Protein AF-A0A2K9PWV4-F1 (afdb_monomer)

Sequence (146 aa):
MNNLNLQTRSWRVEDQNRHLLFNDDEINLYSNLTWDANDNVTKIDFDLQNIGANEYKICKVMECKVDNAEFGDYIAIHLSKKGGLTNGQSNPFLASNSDFGHLNLSKNKFATLLFIVNQESCGNSYSCELRSLTPESKDGAIIVSI

Secondary structure (DSSP, 8-state):
------EEEE--TT--S-EEEEE-SSEEEEEEEEE-TTSBEEEEEEEEEE-SSEEEEEEEEEEE----TTS-SEEEEEEEEEES--TT-EEEEEEEHHHHTT---BTT-EEEEEEEEESSSS-S------S-SS--STT-EEEEE-

Solvent-accessible surface area (backbone atoms only — not comparable to full-atom values): 8331 Å² total; per-residue (Å²): 135,83,81,69,81,63,46,73,43,75,56,57,88,87,51,95,53,80,36,81,73,46,72,67,82,41,38,41,32,29,38,36,78,39,67,48,98,82,49,31,54,47,32,38,43,31,42,34,30,17,66,20,63,38,36,62,40,76,62,45,62,34,53,32,86,51,97,49,92,91,46,71,60,29,36,39,40,32,28,18,41,43,90,42,79,33,74,70,47,70,39,76,43,81,43,44,45,79,34,37,60,85,65,80,55,29,68,82,36,79,47,42,40,34,31,44,71,37,82,44,74,72,71,96,77,86,78,80,75,73,93,51,96,71,35,90,51,80,55,17,54,35,38,33,37,50

Radius of gyration: 14.77 Å; Cα contacts (8 Å, |Δi|>4): 327; chains: 1; bounding box: 32×38×38 Å

pLDDT: mean 76.36, std 14.09, range [34.47, 93.06]

Nearest PDB structures (foldseek):
  6j81-assembly1_A  TM=5.347E-01  e=2.425E+00  Homo sapiens
  5zyj-assembly1_A  TM=5.534E-01  e=4.497E+00  Homo sapiens
  5zyi-assembly1_A  TM=5.459E-01  e=6.297E+00  Homo sapiens
  2e3p-assembly2_B  TM=3.876E-01  e=4.756E+00  Homo sapiens
  6iez-assembly1_A  TM=3.696E-01  e=5.031E+00  Homo sapiens

Organism: NCBI:txid1803846

Structure (mmCIF, N/CA/C/O backbone):
data_AF-A0A2K9PWV4-F1
#
_entry.id   AF-A0A2K9PWV4-F1
#
loop_
_atom_site.group_PDB
_atom_site.id
_atom_site.type_symbol
_atom_site.label_atom_id
_atom_site.label_alt_id
_atom_site.label_comp_id
_atom_site.label_asym_id
_atom_site.label_entity_id
_atom_site.label_seq_id
_atom_site.pdbx_PDB_ins_code
_atom_site.Cartn_x
_atom_site.Cartn_y
_atom_site.Cartn_z
_atom_site.occupancy
_atom_site.B_iso_or_equiv
_atom_site.auth_seq_id
_atom_site.auth_comp_id
_atom_site.auth_asym_id
_atom_site.auth_atom_id
_atom_site.pdbx_PDB_model_num
ATOM 1 N N . MET A 1 1 ? -2.778 -26.850 7.049 1.00 36.22 1 MET A N 1
ATOM 2 C CA . MET A 1 1 ? -2.496 -25.764 6.090 1.00 36.22 1 MET A CA 1
ATOM 3 C C . MET A 1 1 ? -3.611 -24.756 6.272 1.00 36.22 1 MET A C 1
ATOM 5 O O . MET A 1 1 ? -4.723 -25.023 5.836 1.00 36.22 1 MET A O 1
ATOM 9 N N . ASN A 1 2 ? -3.372 -23.708 7.060 1.00 34.47 2 ASN A N 1
ATOM 10 C CA . ASN A 1 2 ? -4.383 -22.681 7.295 1.00 34.47 2 ASN A CA 1
ATOM 11 C C . ASN A 1 2 ? -4.511 -21.858 6.013 1.00 34.47 2 ASN A C 1
ATOM 13 O O . ASN A 1 2 ? -3.509 -21.359 5.506 1.00 34.47 2 ASN A O 1
ATOM 17 N N . ASN A 1 3 ? -5.725 -21.778 5.469 1.00 35.41 3 ASN A N 1
ATOM 18 C CA . ASN A 1 3 ? -6.037 -20.923 4.332 1.00 35.41 3 ASN A CA 1
ATOM 19 C C . ASN A 1 3 ? -5.842 -19.468 4.764 1.00 35.41 3 ASN A C 1
ATOM 21 O O . ASN A 1 3 ? -6.723 -18.863 5.367 1.00 35.41 3 ASN A O 1
ATOM 25 N N . LEU A 1 4 ? -4.662 -18.931 4.477 1.00 47.28 4 LEU A N 1
ATOM 26 C CA . LEU A 1 4 ? -4.400 -17.504 4.443 1.00 47.28 4 LEU A CA 1
ATOM 27 C C . LEU A 1 4 ? -5.435 -16.873 3.495 1.00 47.28 4 LEU A C 1
ATOM 29 O O . LEU A 1 4 ? -5.367 -17.079 2.284 1.00 47.28 4 LEU A O 1
ATOM 33 N N . ASN A 1 5 ? -6.417 -16.145 4.038 1.00 50.28 5 ASN A N 1
ATOM 34 C CA . ASN A 1 5 ? -7.367 -15.331 3.269 1.00 50.28 5 ASN A CA 1
ATOM 35 C C . ASN A 1 5 ? -6.629 -14.109 2.688 1.00 50.28 5 ASN A C 1
ATOM 37 O O . ASN A 1 5 ? -6.875 -12.965 3.062 1.00 50.28 5 ASN A O 1
ATOM 41 N N . LEU A 1 6 ? -5.665 -14.363 1.804 1.00 55.78 6 LEU A N 1
ATOM 42 C CA . LEU A 1 6 ? -4.885 -13.334 1.133 1.00 55.78 6 LEU A CA 1
ATOM 43 C C . LEU A 1 6 ? -5.787 -12.613 0.145 1.00 55.78 6 LEU A C 1
ATOM 45 O O . LEU A 1 6 ? -6.244 -13.185 -0.846 1.00 55.78 6 LEU A O 1
ATOM 49 N N . GLN A 1 7 ? -6.040 -11.337 0.412 1.00 60.38 7 GLN A N 1
ATOM 50 C CA . GLN A 1 7 ? -6.703 -10.491 -0.560 1.00 60.38 7 GLN A CA 1
ATOM 51 C C . GLN A 1 7 ? -5.708 -10.173 -1.675 1.00 60.38 7 GLN A C 1
ATOM 53 O O . GLN A 1 7 ? -4.717 -9.479 -1.458 1.00 60.38 7 GLN A O 1
ATOM 58 N N . THR A 1 8 ? -5.974 -10.681 -2.877 1.00 61.75 8 THR A N 1
ATOM 59 C CA . THR A 1 8 ? -5.224 -10.303 -4.074 1.00 61.75 8 THR A CA 1
ATOM 60 C C . THR A 1 8 ? -5.869 -9.091 -4.736 1.00 61.75 8 THR A C 1
ATOM 62 O O . THR A 1 8 ? -7.095 -9.035 -4.898 1.00 61.75 8 THR A O 1
ATOM 65 N N . ARG A 1 9 ? -5.056 -8.121 -5.146 1.00 68.88 9 ARG A N 1
ATOM 66 C CA . ARG A 1 9 ? -5.461 -7.009 -6.018 1.00 68.88 9 ARG A CA 1
ATOM 67 C C . ARG A 1 9 ? -4.579 -6.988 -7.258 1.00 68.88 9 ARG A C 1
ATOM 69 O O . ARG A 1 9 ? -3.465 -7.498 -7.224 1.00 68.88 9 ARG A O 1
ATOM 76 N N . SER A 1 10 ? -5.077 -6.409 -8.344 1.00 64.62 10 SER A N 1
ATOM 77 C CA . SER A 1 10 ? -4.298 -6.206 -9.566 1.00 64.62 10 SER A CA 1
ATOM 78 C C . SER A 1 10 ? -4.312 -4.732 -9.928 1.00 64.62 10 SER A C 1
ATOM 80 O O . SER A 1 10 ? -5.375 -4.186 -10.220 1.00 64.62 10 SER A O 1
ATOM 82 N N . TRP A 1 11 ? -3.144 -4.105 -9.927 1.00 68.19 11 TRP A N 1
ATOM 83 C CA . TRP A 1 11 ? -2.944 -2.785 -10.501 1.00 68.19 11 TRP A CA 1
ATOM 84 C C . TRP A 1 11 ? -2.695 -2.953 -11.992 1.00 68.19 11 TRP A C 1
ATOM 86 O O . TRP A 1 11 ? -1.686 -3.501 -12.417 1.00 68.19 11 TRP A O 1
ATOM 96 N N . ARG A 1 12 ? -3.656 -2.540 -12.816 1.00 61.69 12 ARG A N 1
ATOM 97 C CA . ARG A 1 12 ? -3.488 -2.602 -14.269 1.00 61.69 12 ARG A CA 1
ATOM 98 C C . ARG A 1 12 ? -2.737 -1.364 -14.733 1.00 61.69 12 ARG A C 1
ATOM 100 O O . ARG A 1 12 ? -3.208 -0.250 -14.538 1.00 61.69 12 ARG A O 1
ATOM 107 N N . VAL A 1 13 ? -1.600 -1.576 -15.392 1.00 55.69 13 VAL A N 1
ATOM 108 C CA . VAL A 1 13 ? -0.712 -0.511 -15.900 1.00 55.69 13 VAL A CA 1
ATOM 109 C C . VAL A 1 13 ? -1.394 0.424 -16.907 1.00 55.69 13 VAL A C 1
ATOM 111 O O . VAL A 1 13 ? -0.981 1.566 -17.069 1.00 55.69 13 VAL A O 1
ATOM 114 N N . GLU A 1 14 ? -2.451 -0.039 -17.572 1.00 55.09 14 GLU A N 1
ATOM 115 C CA . GLU A 1 14 ? -3.182 0.738 -18.582 1.00 55.09 14 GLU A CA 1
ATOM 116 C C . GLU A 1 14 ? -4.218 1.702 -17.980 1.00 55.09 14 GLU A C 1
ATOM 118 O O . GLU A 1 14 ? -4.690 2.606 -18.667 1.00 55.09 14 GLU A O 1
ATOM 123 N N . ASP A 1 15 ? -4.531 1.561 -16.690 1.00 56.41 15 ASP A N 1
ATOM 124 C CA . ASP A 1 15 ? -5.415 2.468 -15.971 1.00 56.41 15 ASP A CA 1
ATOM 125 C C . ASP A 1 15 ? -4.573 3.525 -15.244 1.00 56.41 15 ASP A C 1
ATOM 127 O O . ASP A 1 15 ? -4.057 3.296 -14.149 1.00 56.41 15 ASP A O 1
ATOM 131 N N . GLN A 1 16 ? -4.512 4.739 -15.805 1.00 54.31 16 GLN A N 1
ATOM 132 C CA . GLN A 1 16 ? -4.075 5.948 -15.075 1.00 54.31 16 GLN A CA 1
ATOM 133 C C . GLN A 1 16 ? -5.053 6.348 -13.949 1.00 54.3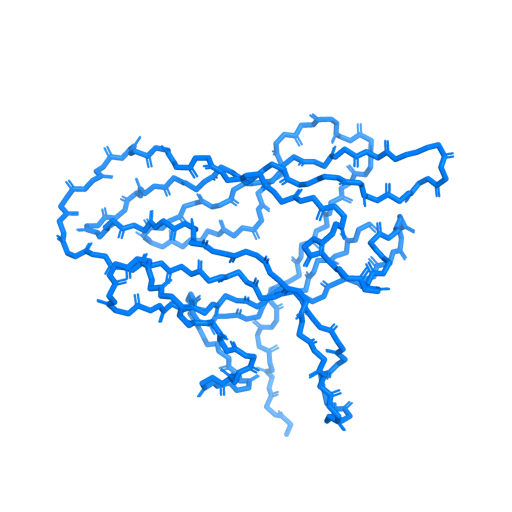1 16 GLN A C 1
ATOM 135 O O . GLN A 1 16 ? -4.960 7.433 -13.378 1.00 54.31 16 GLN A O 1
ATOM 140 N N . ASN A 1 17 ? -6.025 5.486 -13.660 1.00 64.62 17 ASN A N 1
ATOM 141 C CA . ASN A 1 17 ? -7.110 5.718 -12.737 1.00 64.62 17 ASN A CA 1
ATOM 142 C C . ASN A 1 17 ? -6.745 5.245 -11.331 1.00 64.62 17 ASN A C 1
ATOM 144 O O . ASN A 1 17 ? -5.996 4.296 -11.129 1.00 64.62 17 ASN A O 1
ATOM 148 N N . ARG A 1 18 ? -7.367 5.901 -10.361 1.00 80.25 18 ARG A N 1
ATOM 149 C CA . ARG A 1 18 ? -7.386 5.561 -8.941 1.00 80.25 18 ARG A CA 1
ATOM 150 C C . ARG A 1 18 ? -7.759 4.096 -8.707 1.00 80.25 18 ARG A C 1
ATOM 152 O O . ARG A 1 18 ? -8.919 3.722 -8.867 1.00 80.25 18 ARG A O 1
ATOM 159 N N . HIS A 1 19 ? -6.790 3.287 -8.276 1.00 82.94 19 HIS A N 1
ATOM 160 C CA . HIS A 1 19 ? -6.975 1.862 -7.979 1.00 82.94 19 HIS A CA 1
ATOM 161 C C . HIS A 1 19 ? -7.464 1.673 -6.547 1.00 82.94 19 HIS A C 1
ATOM 163 O O . HIS A 1 19 ? -6.897 2.259 -5.630 1.00 82.94 19 HIS A O 1
ATOM 169 N N . LEU A 1 20 ? -8.480 0.837 -6.324 1.00 83.62 20 LEU A N 1
ATOM 170 C CA . LEU A 1 20 ? -8.857 0.432 -4.969 1.00 83.62 20 LEU A CA 1
ATOM 171 C C . LEU A 1 20 ? -7.850 -0.601 -4.445 1.00 83.62 20 LEU A C 1
ATOM 173 O O . LEU A 1 20 ? -7.789 -1.725 -4.945 1.00 83.62 20 LEU A O 1
ATOM 177 N N . LEU A 1 21 ? -7.082 -0.223 -3.426 1.00 81.00 21 LEU A N 1
ATOM 178 C CA . LEU A 1 21 ? -6.082 -1.082 -2.798 1.00 81.00 21 LEU A CA 1
ATOM 179 C C . LEU A 1 21 ? -6.684 -1.899 -1.651 1.00 81.00 21 LEU A C 1
ATOM 181 O O . LEU A 1 21 ? -6.489 -3.109 -1.584 1.00 81.00 21 LEU A O 1
ATOM 185 N N . PHE A 1 22 ? -7.446 -1.253 -0.773 1.00 82.38 22 PHE A N 1
ATOM 186 C CA . PHE A 1 22 ? -8.074 -1.901 0.376 1.00 82.38 22 PHE A CA 1
ATOM 187 C C . PHE A 1 22 ? -9.414 -1.252 0.692 1.00 82.38 22 PHE A C 1
ATOM 189 O O . PHE A 1 22 ? -9.580 -0.049 0.512 1.00 82.38 22 PHE A O 1
ATOM 196 N N . ASN A 1 23 ? -10.360 -2.034 1.194 1.00 82.56 23 ASN A N 1
ATOM 197 C CA . ASN A 1 23 ? -11.586 -1.509 1.767 1.00 82.56 23 ASN A CA 1
ATOM 198 C C . ASN A 1 23 ? -12.129 -2.449 2.835 1.00 82.56 23 ASN A C 1
ATOM 200 O O . ASN A 1 23 ? -12.017 -3.670 2.713 1.00 82.56 23 ASN A O 1
ATOM 204 N N . ASP A 1 24 ? -12.783 -1.864 3.825 1.00 82.50 24 ASP A N 1
ATOM 205 C CA . ASP A 1 24 ? -13.612 -2.575 4.787 1.00 82.50 24 ASP A CA 1
ATOM 206 C C . ASP A 1 24 ? -14.716 -1.662 5.338 1.00 82.50 24 ASP A C 1
ATOM 208 O O . ASP A 1 24 ? -15.194 -0.774 4.637 1.00 82.50 24 ASP A O 1
ATOM 212 N N . ASP A 1 25 ? -15.173 -1.912 6.562 1.00 84.00 25 ASP A N 1
ATOM 213 C CA . ASP A 1 25 ? -16.2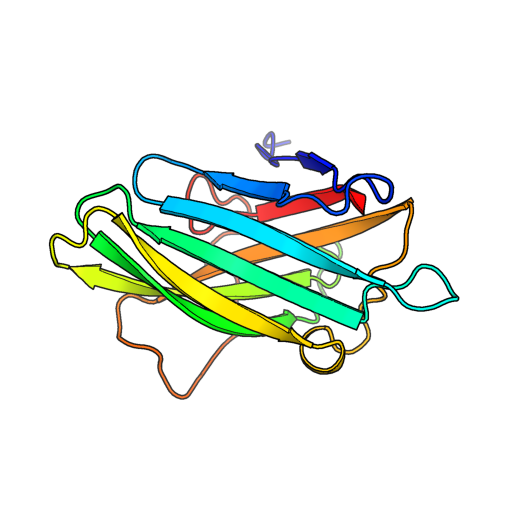28 -1.168 7.239 1.00 84.00 25 ASP A CA 1
ATOM 214 C C . ASP A 1 25 ? -15.786 0.183 7.828 1.00 84.00 25 ASP A C 1
ATOM 216 O O . ASP A 1 25 ? -16.648 0.984 8.194 1.00 84.00 25 ASP A O 1
ATOM 220 N N . GLU A 1 26 ? -14.481 0.478 7.913 1.00 84.75 26 GLU A N 1
ATOM 221 C CA . GLU A 1 26 ? -14.006 1.763 8.448 1.00 84.75 26 GLU A CA 1
ATOM 222 C C . GLU A 1 26 ? -13.208 2.602 7.446 1.00 84.75 26 GLU A C 1
ATOM 224 O O . GLU A 1 26 ? -13.235 3.830 7.571 1.00 84.75 26 GLU A O 1
ATOM 229 N N . ILE A 1 27 ? -12.532 1.999 6.456 1.00 85.75 27 ILE A N 1
ATOM 230 C CA . ILE A 1 27 ? -11.727 2.745 5.473 1.00 85.75 27 ILE A CA 1
ATOM 231 C C . ILE A 1 27 ? -11.911 2.263 4.032 1.00 85.75 27 ILE A C 1
ATOM 233 O O . ILE A 1 27 ? -12.128 1.083 3.772 1.00 85.75 27 ILE A O 1
ATOM 237 N N . ASN A 1 28 ? -11.699 3.182 3.088 1.00 87.75 28 ASN A N 1
ATOM 238 C CA . ASN A 1 28 ? -11.320 2.862 1.714 1.00 87.75 28 ASN A CA 1
ATOM 239 C C . ASN A 1 28 ? -9.928 3.433 1.442 1.00 87.75 28 ASN A C 1
ATOM 241 O O . ASN A 1 28 ? -9.716 4.633 1.600 1.00 87.75 28 ASN A O 1
ATOM 245 N N . LEU A 1 29 ? -8.995 2.610 0.986 1.00 87.56 29 LEU A N 1
ATOM 246 C CA . LEU A 1 29 ? -7.677 3.042 0.554 1.00 87.56 29 LEU A CA 1
ATOM 247 C C . LEU A 1 29 ? -7.535 2.859 -0.946 1.00 87.56 29 LEU A C 1
ATOM 249 O O . LEU A 1 29 ? -7.662 1.751 -1.472 1.00 87.56 29 LEU A O 1
ATOM 253 N N . TYR A 1 30 ? -7.202 3.951 -1.612 1.00 88.88 30 TYR A N 1
ATOM 254 C CA . TYR A 1 30 ? -6.916 3.962 -3.031 1.00 88.88 30 TYR A CA 1
ATOM 255 C C . TYR A 1 30 ? -5.457 4.307 -3.287 1.00 88.88 30 TYR A C 1
ATOM 257 O O . TYR A 1 30 ? -4.813 4.932 -2.449 1.00 88.88 30 TYR A O 1
ATOM 265 N N . SER A 1 31 ? -4.951 3.920 -4.451 1.00 88.12 31 SER A N 1
ATOM 266 C CA . SER A 1 31 ? -3.582 4.181 -4.877 1.00 88.12 31 SER A CA 1
ATOM 267 C C . SER A 1 31 ? -3.527 4.609 -6.341 1.00 88.12 31 SER A C 1
ATOM 269 O O . SER A 1 31 ? -4.156 3.987 -7.198 1.00 88.12 31 SER A O 1
ATOM 271 N N . ASN A 1 32 ? -2.721 5.625 -6.636 1.00 88.62 32 ASN A N 1
ATOM 272 C CA . ASN A 1 32 ? -2.294 5.986 -7.985 1.00 88.62 32 ASN A CA 1
ATOM 273 C C . ASN A 1 32 ? -0.801 5.708 -8.133 1.00 88.62 32 ASN A C 1
ATOM 275 O O . ASN A 1 32 ? -0.012 6.103 -7.276 1.00 88.62 32 ASN A O 1
ATOM 279 N N . LEU A 1 33 ? -0.408 5.066 -9.229 1.00 86.75 33 LEU A N 1
ATOM 280 C CA . LEU A 1 33 ? 0.985 4.715 -9.493 1.00 86.75 33 LEU A CA 1
ATOM 281 C C . LEU A 1 33 ? 1.589 5.675 -10.513 1.00 86.75 33 LEU A C 1
ATOM 283 O O . LEU A 1 33 ? 0.980 5.972 -11.539 1.00 86.75 33 LEU A O 1
ATOM 287 N N . THR A 1 34 ? 2.811 6.126 -10.252 1.00 88.38 34 THR A N 1
ATOM 288 C CA . THR A 1 34 ? 3.650 6.791 -11.255 1.00 88.38 34 THR A CA 1
ATOM 289 C C . THR A 1 34 ? 4.740 5.830 -11.696 1.00 88.38 34 THR A C 1
ATOM 291 O O . THR A 1 34 ? 5.462 5.305 -10.852 1.00 88.38 34 THR A O 1
ATOM 294 N N . TRP A 1 35 ? 4.895 5.646 -13.003 1.00 86.94 35 TRP A N 1
ATOM 295 C CA . TRP A 1 35 ? 5.845 4.707 -13.600 1.00 86.94 35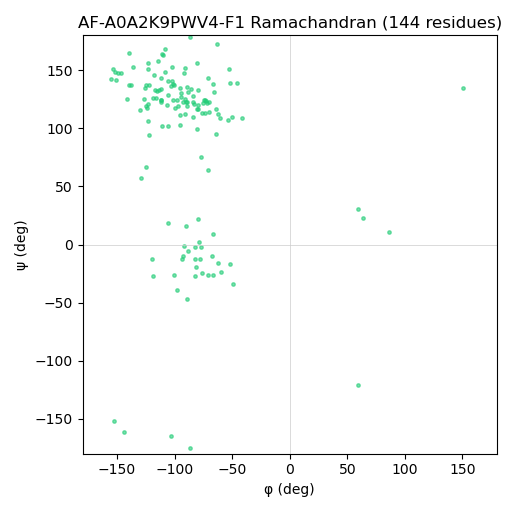 TRP A CA 1
ATOM 296 C C . TRP A 1 35 ? 7.014 5.445 -14.258 1.00 86.94 35 TRP A C 1
ATOM 298 O O . TRP A 1 35 ? 6.840 6.562 -14.751 1.00 86.94 35 TRP A O 1
ATOM 308 N N . ASP A 1 36 ? 8.201 4.841 -14.258 1.00 88.31 36 ASP A N 1
ATOM 309 C CA . ASP A 1 36 ? 9.317 5.275 -15.100 1.00 88.31 36 ASP A CA 1
ATOM 310 C C . ASP A 1 36 ? 9.265 4.635 -16.500 1.00 88.31 36 ASP A C 1
ATOM 312 O O . ASP A 1 36 ? 8.387 3.839 -16.825 1.00 88.31 36 ASP A O 1
ATOM 316 N N . ALA A 1 37 ? 10.232 4.993 -17.350 1.00 87.69 37 ALA A N 1
ATOM 317 C CA . ALA A 1 37 ? 10.348 4.464 -18.711 1.00 87.69 37 ALA A CA 1
ATOM 318 C C . ALA A 1 37 ? 10.711 2.966 -18.782 1.00 87.69 37 ALA A C 1
ATOM 320 O O . ALA A 1 37 ? 10.680 2.390 -19.865 1.00 87.69 37 ALA A O 1
ATOM 321 N N . ASN A 1 38 ? 11.077 2.353 -17.654 1.00 88.25 38 ASN A N 1
ATOM 322 C CA . ASN A 1 38 ? 11.455 0.947 -17.540 1.00 88.25 38 ASN A CA 1
ATOM 323 C C . ASN A 1 38 ? 10.350 0.118 -16.861 1.00 88.25 38 ASN A C 1
ATOM 325 O O . ASN A 1 38 ? 10.632 -0.972 -16.365 1.00 88.25 38 ASN A O 1
ATOM 329 N N . ASP A 1 39 ? 9.117 0.633 -16.820 1.00 87.25 39 ASP A N 1
ATOM 330 C CA . ASP A 1 39 ? 7.958 -0.002 -16.189 1.00 87.25 39 ASP A CA 1
ATOM 331 C C . ASP A 1 39 ? 8.137 -0.287 -14.678 1.00 87.25 39 ASP A C 1
ATOM 333 O O . ASP A 1 39 ? 7.550 -1.235 -14.145 1.00 87.25 39 ASP A O 1
ATOM 337 N N . ASN A 1 40 ? 8.913 0.541 -13.963 1.00 86.69 40 ASN A N 1
ATOM 338 C CA . ASN A 1 40 ? 9.005 0.495 -12.498 1.00 86.69 40 ASN A CA 1
ATOM 339 C C . ASN A 1 40 ? 8.180 1.614 -11.857 1.00 86.69 40 ASN A C 1
ATOM 341 O O . ASN A 1 40 ? 8.182 2.759 -12.315 1.00 86.69 40 ASN A O 1
ATOM 345 N N . VAL A 1 41 ? 7.512 1.308 -10.746 1.00 87.06 41 VAL A N 1
ATOM 346 C CA . VAL A 1 41 ? 6.807 2.301 -9.934 1.00 87.06 41 VAL A CA 1
ATOM 347 C C . VAL A 1 41 ? 7.825 3.200 -9.230 1.00 87.06 41 VAL A C 1
ATOM 349 O O . VAL A 1 41 ? 8.664 2.750 -8.454 1.00 87.06 41 VAL A O 1
ATOM 352 N N . THR A 1 42 ? 7.724 4.504 -9.470 1.00 89.19 42 THR A N 1
ATOM 353 C CA . THR A 1 42 ? 8.564 5.536 -8.841 1.00 89.19 42 THR A CA 1
ATOM 354 C C . THR A 1 42 ? 7.868 6.248 -7.692 1.00 89.19 42 THR A C 1
ATOM 356 O O . THR A 1 42 ? 8.538 6.778 -6.801 1.00 89.19 42 THR A O 1
ATOM 359 N N . LYS A 1 43 ? 6.530 6.293 -7.715 1.00 90.75 43 LYS A N 1
ATOM 360 C CA . LYS A 1 43 ? 5.697 6.910 -6.679 1.00 90.75 43 LYS A CA 1
ATOM 361 C C . LYS A 1 43 ? 4.364 6.190 -6.562 1.00 90.75 43 LYS A C 1
ATOM 363 O O . LYS A 1 43 ? 3.810 5.758 -7.574 1.00 90.75 43 LYS A O 1
ATOM 368 N N . ILE A 1 44 ? 3.836 6.151 -5.344 1.00 89.56 44 ILE A N 1
ATOM 369 C CA . ILE A 1 44 ? 2.464 5.745 -5.052 1.00 89.56 44 ILE A CA 1
ATOM 370 C C . ILE A 1 44 ? 1.797 6.872 -4.269 1.00 89.56 44 ILE A C 1
ATOM 372 O O . ILE A 1 44 ? 2.260 7.238 -3.190 1.00 89.56 44 ILE A O 1
ATOM 376 N N . ASP A 1 45 ? 0.728 7.431 -4.822 1.00 91.81 45 ASP A N 1
ATOM 377 C CA . ASP A 1 45 ? -0.137 8.383 -4.127 1.00 91.81 45 ASP A CA 1
ATOM 378 C C . ASP A 1 45 ? -1.321 7.625 -3.531 1.00 91.81 45 ASP A C 1
ATOM 380 O O . ASP A 1 45 ? -2.147 7.068 -4.259 1.00 91.81 45 ASP A O 1
ATOM 384 N N . PHE A 1 46 ? -1.351 7.554 -2.207 1.00 91.69 46 PHE A N 1
ATOM 385 C CA . PHE A 1 46 ? -2.382 6.887 -1.440 1.00 91.69 46 PHE A CA 1
ATOM 386 C C . PHE A 1 46 ? -3.461 7.882 -1.025 1.00 91.69 46 PHE A C 1
ATOM 388 O O . PHE A 1 46 ? -3.166 8.868 -0.360 1.00 91.69 46 PHE A O 1
ATOM 395 N N . ASP A 1 47 ? -4.722 7.577 -1.320 1.00 91.38 47 ASP A N 1
ATOM 396 C CA . ASP A 1 47 ? -5.875 8.312 -0.795 1.00 91.38 47 ASP A CA 1
ATOM 397 C C . ASP A 1 47 ? -6.647 7.424 0.185 1.00 91.38 47 ASP A C 1
ATOM 399 O O . ASP A 1 47 ? -7.390 6.522 -0.223 1.00 91.38 47 ASP A O 1
ATOM 403 N N . LEU A 1 48 ? -6.448 7.679 1.481 1.00 90.31 48 LEU A N 1
ATOM 404 C CA . LEU A 1 48 ? -7.149 7.004 2.565 1.00 90.31 48 LEU A CA 1
ATOM 405 C C . LEU A 1 48 ? -8.418 7.773 2.943 1.00 90.31 48 LEU A C 1
ATOM 407 O O . LEU A 1 48 ? -8.354 8.853 3.527 1.00 90.31 48 LEU A O 1
ATOM 411 N N . GLN A 1 49 ? -9.576 7.182 2.682 1.00 90.88 49 GLN A N 1
ATOM 412 C CA . GLN A 1 49 ? -10.877 7.721 3.056 1.00 90.88 49 GLN A CA 1
ATOM 413 C C . GLN A 1 49 ? -11.411 7.026 4.305 1.00 90.88 49 GLN A C 1
ATOM 415 O O . GLN A 1 49 ? -11.593 5.809 4.310 1.00 90.88 49 GLN A O 1
ATOM 420 N N . ASN A 1 50 ? -11.725 7.812 5.333 1.00 88.44 50 ASN A N 1
ATOM 421 C CA . ASN A 1 50 ? -12.420 7.329 6.523 1.00 88.44 50 ASN A CA 1
ATOM 422 C C . ASN A 1 50 ? -13.931 7.289 6.272 1.00 88.44 50 ASN A C 1
ATOM 424 O O . ASN A 1 50 ? -14.543 8.310 5.948 1.00 88.44 50 ASN A O 1
ATOM 428 N N . ILE A 1 51 ? -14.526 6.107 6.402 1.00 88.12 51 ILE A N 1
ATOM 429 C CA . ILE A 1 51 ? -15.964 5.871 6.193 1.00 88.12 51 ILE A CA 1
ATOM 430 C C . ILE A 1 51 ? -16.671 5.342 7.447 1.00 88.12 51 ILE A C 1
ATOM 432 O O . ILE A 1 51 ? -17.899 5.338 7.491 1.00 88.12 51 ILE A O 1
ATOM 436 N N . GLY A 1 52 ? -15.907 4.925 8.461 1.00 84.62 52 GLY A N 1
ATOM 437 C CA . GLY A 1 52 ? -16.416 4.472 9.752 1.00 84.62 52 GLY A CA 1
ATOM 438 C C . GLY A 1 52 ? -16.275 5.501 10.873 1.00 84.62 52 GLY A C 1
ATOM 439 O O . GLY A 1 52 ? -16.022 6.686 10.665 1.00 84.62 52 GLY A O 1
ATOM 440 N N . ALA A 1 53 ? -16.423 5.020 12.108 1.00 83.81 53 ALA A N 1
ATOM 441 C CA . ALA A 1 53 ? -16.448 5.862 13.305 1.00 83.81 53 ALA A CA 1
ATOM 442 C C . ALA A 1 53 ? -15.064 6.262 13.849 1.00 83.81 53 ALA A C 1
ATOM 444 O O . ALA A 1 53 ? -14.988 6.971 14.853 1.00 83.81 53 ALA A O 1
ATOM 445 N N . ASN A 1 54 ? -13.988 5.777 13.229 1.00 84.44 54 ASN A N 1
ATOM 446 C CA . ASN A 1 54 ? -12.614 6.023 13.645 1.00 84.44 54 ASN A CA 1
ATOM 447 C C . ASN A 1 54 ? -11.853 6.775 12.556 1.00 84.44 54 ASN A C 1
ATOM 449 O O . ASN A 1 54 ? -12.065 6.547 11.367 1.00 84.44 54 ASN A O 1
ATOM 453 N N . GLU A 1 55 ? -10.937 7.638 12.986 1.00 86.88 55 GLU A N 1
ATOM 454 C CA . GLU A 1 55 ? -10.017 8.346 12.107 1.00 86.88 55 GLU A CA 1
ATOM 455 C C . GLU A 1 55 ? -8.747 7.520 11.919 1.00 86.88 55 GLU A C 1
ATOM 457 O O . GLU A 1 55 ? -8.038 7.212 12.882 1.00 86.88 55 GLU A O 1
ATOM 462 N N . TYR A 1 56 ? -8.438 7.212 10.666 1.00 87.44 56 TYR A N 1
ATOM 463 C CA . TYR A 1 56 ? -7.197 6.596 10.238 1.00 87.44 56 TYR A CA 1
ATOM 464 C C . TYR A 1 56 ? -6.358 7.564 9.414 1.00 87.44 56 TYR A C 1
ATOM 466 O O . TYR A 1 56 ? -6.878 8.336 8.600 1.00 87.44 56 TYR A O 1
ATOM 474 N N . LYS A 1 57 ? -5.038 7.482 9.599 1.00 89.62 57 LYS A N 1
ATOM 475 C CA . LYS A 1 57 ? -4.037 8.210 8.806 1.00 89.62 57 LYS A CA 1
ATOM 476 C C . LYS A 1 57 ? -2.849 7.323 8.501 1.00 89.62 57 LYS A C 1
ATOM 478 O O . LYS A 1 57 ? -2.355 6.652 9.405 1.00 89.62 57 LYS A O 1
ATOM 483 N N . ILE A 1 58 ? -2.354 7.383 7.267 1.00 91.12 58 ILE A N 1
ATOM 484 C CA . ILE A 1 58 ? -1.055 6.804 6.921 1.00 91.12 58 ILE A CA 1
ATOM 485 C C . ILE A 1 58 ? 0.029 7.677 7.545 1.00 91.12 58 ILE A C 1
ATOM 487 O O . ILE A 1 58 ? 0.108 8.876 7.293 1.00 91.12 58 ILE A O 1
ATOM 491 N N . CYS A 1 59 ? 0.842 7.058 8.387 1.00 90.69 59 CYS A N 1
ATOM 492 C CA . CYS A 1 59 ? 1.939 7.701 9.091 1.00 90.69 59 CYS A CA 1
ATOM 493 C C . CYS A 1 59 ? 3.270 7.473 8.381 1.00 90.69 59 CYS A C 1
ATOM 495 O O . CYS A 1 59 ? 4.105 8.373 8.307 1.00 90.69 59 CYS A O 1
ATOM 497 N N . LYS A 1 60 ? 3.467 6.259 7.860 1.00 92.12 60 LYS A N 1
ATOM 498 C CA . LYS A 1 60 ? 4.692 5.872 7.172 1.00 92.12 60 LYS A CA 1
ATOM 499 C C . LYS A 1 60 ? 4.417 4.730 6.209 1.00 92.12 60 LYS A C 1
ATOM 501 O O . LYS A 1 60 ? 3.660 3.817 6.526 1.00 92.12 60 LYS A O 1
ATOM 506 N N . VAL A 1 61 ? 5.085 4.778 5.066 1.00 91.94 61 VAL A N 1
ATOM 507 C CA . VAL A 1 61 ? 5.274 3.635 4.179 1.00 91.94 61 VAL A CA 1
ATOM 508 C C . VAL A 1 61 ? 6.761 3.311 4.189 1.00 91.94 61 VAL A C 1
ATOM 510 O O . VAL A 1 61 ? 7.580 4.234 4.140 1.00 91.94 61 VAL A O 1
ATOM 513 N N . MET A 1 62 ? 7.115 2.039 4.350 1.00 91.62 62 MET A N 1
ATOM 514 C CA . MET A 1 62 ? 8.512 1.610 4.334 1.00 91.62 62 MET A CA 1
ATOM 515 C C . MET A 1 62 ? 8.678 0.159 3.897 1.00 91.62 62 MET A C 1
ATOM 517 O O . MET A 1 62 ? 7.811 -0.675 4.140 1.00 91.62 62 MET A O 1
ATOM 521 N N . GLU A 1 63 ? 9.822 -0.144 3.301 1.00 91.06 63 GLU A N 1
ATOM 522 C CA . GLU A 1 63 ? 10.290 -1.508 3.098 1.00 91.06 63 GLU A CA 1
ATOM 523 C C . GLU A 1 63 ? 10.612 -2.196 4.426 1.0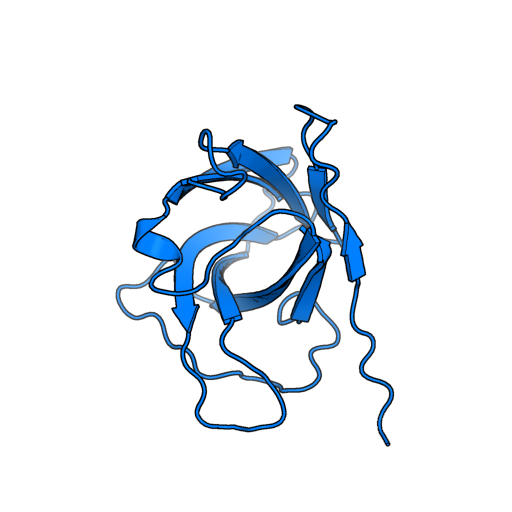0 91.06 63 GLU A C 1
ATOM 525 O O . GLU A 1 63 ? 11.260 -1.629 5.311 1.00 91.06 63 GLU A O 1
ATOM 530 N N . CYS A 1 64 ? 10.209 -3.457 4.514 1.00 87.81 64 CYS A N 1
ATOM 531 C CA . CYS A 1 64 ? 10.536 -4.362 5.593 1.00 87.81 64 CYS A CA 1
ATOM 532 C C . CYS A 1 64 ? 11.208 -5.613 5.046 1.00 87.81 64 CYS A C 1
ATOM 534 O O . CYS A 1 64 ? 10.633 -6.344 4.237 1.00 87.81 64 CYS A O 1
ATOM 536 N N . LYS A 1 65 ? 12.433 -5.846 5.524 1.00 85.75 65 LYS A N 1
ATOM 537 C CA . LYS A 1 65 ? 13.217 -7.037 5.204 1.00 85.75 65 LYS A CA 1
ATOM 538 C C . LYS A 1 65 ? 12.893 -8.133 6.196 1.00 85.75 65 LYS A C 1
ATOM 540 O O . LYS A 1 65 ? 12.915 -7.879 7.402 1.00 85.75 65 LYS A O 1
ATOM 545 N N . VAL A 1 66 ? 12.614 -9.329 5.700 1.00 76.44 66 VAL A N 1
ATOM 546 C CA . VAL A 1 66 ? 12.299 -10.473 6.557 1.00 76.44 66 VAL A CA 1
ATOM 547 C C . VAL A 1 66 ? 13.211 -11.624 6.195 1.00 76.44 66 VAL A C 1
ATOM 549 O O . VAL A 1 66 ? 13.230 -12.083 5.059 1.00 76.44 66 VAL A O 1
ATOM 552 N N . ASP A 1 67 ? 13.917 -12.149 7.190 1.00 67.81 67 ASP A N 1
ATOM 553 C CA . ASP A 1 67 ? 14.748 -13.343 7.012 1.00 67.81 67 ASP A CA 1
ATOM 554 C C . ASP A 1 67 ? 13.913 -14.647 7.025 1.00 67.81 67 ASP A C 1
ATOM 556 O O . ASP A 1 67 ? 14.462 -15.747 6.954 1.00 67.81 67 ASP A O 1
ATOM 560 N N . ASN A 1 68 ? 12.581 -14.557 7.151 1.00 59.03 68 ASN A N 1
ATOM 561 C CA . ASN A 1 68 ? 11.682 -15.709 7.241 1.00 59.03 68 ASN A CA 1
ATOM 562 C C . ASN A 1 68 ? 11.192 -16.143 5.848 1.00 59.03 68 ASN A C 1
ATOM 564 O O . ASN A 1 68 ? 10.586 -15.363 5.126 1.00 59.03 68 ASN A O 1
ATOM 568 N N . ALA A 1 69 ? 11.383 -17.418 5.501 1.00 55.50 69 ALA A N 1
ATOM 569 C CA . ALA A 1 69 ? 11.049 -17.989 4.194 1.00 55.50 69 ALA A CA 1
ATOM 570 C C . ALA A 1 69 ? 9.550 -17.958 3.823 1.00 55.50 69 ALA A C 1
ATOM 572 O O . ALA A 1 69 ? 9.214 -18.166 2.658 1.00 55.50 69 ALA A O 1
ATOM 573 N N . GLU A 1 70 ? 8.651 -17.745 4.789 1.00 57.66 70 GLU A N 1
ATOM 574 C CA . GLU A 1 70 ? 7.200 -17.773 4.557 1.00 57.66 70 GLU A CA 1
ATOM 575 C C . GLU A 1 70 ? 6.650 -16.449 3.993 1.00 57.66 70 GLU A C 1
ATOM 577 O O . GLU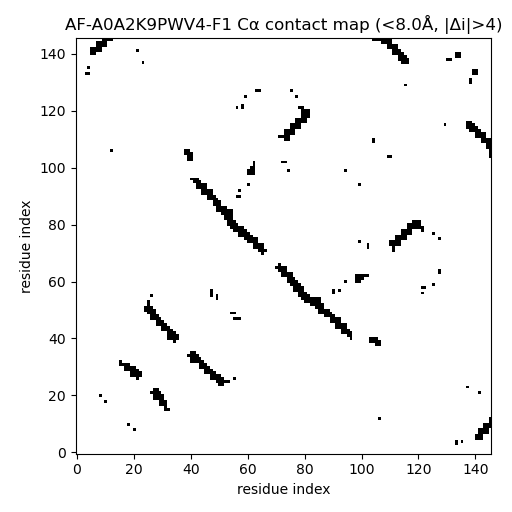 A 1 70 ? 5.676 -16.458 3.240 1.00 57.66 70 GLU A O 1
ATOM 582 N N . PHE A 1 71 ? 7.315 -15.323 4.278 1.00 59.94 71 PHE A N 1
ATOM 583 C CA . PHE A 1 71 ? 6.998 -14.008 3.721 1.00 59.94 71 PHE A CA 1
ATOM 584 C C . PHE A 1 71 ? 8.278 -13.387 3.166 1.00 59.94 71 PHE A C 1
ATOM 586 O O . PHE A 1 71 ? 9.203 -13.107 3.920 1.00 59.94 71 PHE A O 1
ATOM 593 N N . GLY A 1 72 ? 8.331 -13.160 1.851 1.00 74.38 72 GLY A N 1
ATOM 594 C CA . GLY A 1 72 ? 9.392 -12.336 1.269 1.00 74.38 72 GLY A CA 1
ATOM 595 C C . GLY A 1 72 ? 9.328 -10.893 1.779 1.00 74.38 72 GLY A C 1
ATOM 596 O O . GLY A 1 72 ? 8.362 -10.501 2.439 1.00 74.38 72 GLY A O 1
ATOM 597 N N . ASP A 1 73 ? 10.342 -10.102 1.432 1.00 85.19 73 ASP A N 1
ATOM 598 C CA . ASP A 1 73 ? 10.360 -8.661 1.692 1.00 85.19 73 ASP A CA 1
ATOM 599 C C . ASP A 1 73 ? 9.023 -8.008 1.297 1.00 85.19 73 ASP A C 1
ATOM 601 O O . ASP A 1 73 ? 8.419 -8.342 0.269 1.00 85.19 73 ASP A O 1
ATOM 605 N N . TYR A 1 74 ? 8.539 -7.084 2.124 1.00 85.00 74 TYR A N 1
ATOM 606 C CA . TYR A 1 74 ? 7.220 -6.474 1.956 1.00 85.00 74 TYR A CA 1
ATOM 607 C C . TYR A 1 74 ? 7.241 -4.975 2.252 1.00 85.00 74 TYR A C 1
ATOM 609 O O . TYR A 1 74 ? 8.163 -4.445 2.868 1.00 85.00 74 TYR A O 1
ATOM 617 N N . ILE A 1 75 ? 6.188 -4.281 1.828 1.00 88.44 75 ILE A N 1
ATOM 618 C CA . ILE A 1 75 ? 5.967 -2.868 2.134 1.00 88.44 75 ILE A CA 1
ATOM 619 C C . ILE A 1 75 ? 5.019 -2.768 3.324 1.00 88.44 75 ILE A C 1
ATOM 621 O O . ILE A 1 75 ? 3.874 -3.210 3.247 1.00 88.44 75 ILE A O 1
ATOM 625 N N . ALA A 1 76 ? 5.476 -2.169 4.419 1.00 88.50 76 ALA A N 1
ATOM 626 C CA . ALA A 1 76 ? 4.638 -1.824 5.556 1.00 88.50 76 ALA A CA 1
ATOM 627 C C . ALA A 1 76 ? 3.946 -0.475 5.327 1.00 88.50 76 ALA A C 1
ATOM 629 O O . ALA A 1 76 ? 4.606 0.534 5.069 1.00 88.50 76 ALA A O 1
ATOM 630 N N . ILE A 1 77 ? 2.623 -0.443 5.479 1.00 89.94 77 ILE A N 1
ATOM 631 C CA . ILE A 1 77 ? 1.812 0.774 5.558 1.00 89.94 77 ILE A CA 1
ATOM 632 C C . ILE A 1 77 ? 1.386 0.947 7.016 1.00 89.94 77 ILE A C 1
ATOM 634 O O . ILE A 1 77 ? 0.465 0.292 7.506 1.00 89.94 77 ILE A O 1
ATOM 638 N N . HIS A 1 78 ? 2.068 1.844 7.721 1.00 89.12 78 HIS A N 1
ATOM 639 C CA . HIS A 1 78 ? 1.747 2.179 9.100 1.00 89.12 78 HIS A CA 1
ATOM 640 C C . HIS A 1 78 ? 0.580 3.149 9.153 1.00 89.12 78 HIS A C 1
ATOM 642 O O . HIS A 1 78 ? 0.668 4.276 8.659 1.00 89.12 78 HIS A O 1
ATOM 648 N N . LEU A 1 79 ? -0.487 2.724 9.816 1.00 87.94 79 LEU A N 1
ATOM 649 C CA . LEU A 1 79 ? -1.669 3.528 10.068 1.00 87.94 79 LEU A CA 1
ATOM 650 C C . LEU A 1 79 ? -1.690 3.952 11.537 1.00 87.94 79 LEU A C 1
ATOM 652 O O . LEU A 1 79 ? -1.371 3.157 12.413 1.00 87.94 79 LEU A O 1
ATOM 656 N N . SER A 1 80 ? -2.099 5.182 11.827 1.00 87.94 80 SER A N 1
ATOM 657 C CA . SER A 1 80 ? -2.606 5.535 13.159 1.00 87.94 80 SER A CA 1
ATOM 658 C C . SER A 1 80 ? -4.116 5.361 13.184 1.00 87.94 80 SER A C 1
ATOM 660 O O . SER A 1 80 ? -4.770 5.584 12.166 1.00 87.94 80 SER A O 1
ATOM 662 N N . LYS A 1 81 ? -4.656 4.981 14.342 1.00 86.50 81 LYS A N 1
ATOM 663 C CA . LYS A 1 81 ? -6.090 4.957 14.630 1.00 86.50 81 LYS A CA 1
ATOM 664 C C . LYS A 1 81 ? -6.372 5.902 15.790 1.00 86.50 81 LYS A C 1
ATOM 666 O O . LYS A 1 81 ? -5.785 5.762 16.859 1.00 86.50 81 LYS A O 1
ATOM 671 N N . LYS A 1 82 ? -7.302 6.834 15.603 1.00 83.12 82 LYS A N 1
ATOM 672 C CA . LYS A 1 82 ? -7.805 7.713 16.661 1.00 83.12 82 LYS A CA 1
ATOM 673 C C . LYS A 1 82 ? -9.325 7.616 16.734 1.00 83.12 82 LYS A C 1
ATOM 675 O O . LYS A 1 82 ? -10.009 7.655 15.716 1.00 83.12 82 LYS A O 1
ATOM 680 N N . GLY A 1 83 ? -9.858 7.499 17.949 1.00 70.44 83 GLY A N 1
ATOM 681 C CA . GLY A 1 83 ? -11.302 7.535 18.170 1.00 70.44 83 GLY A CA 1
ATOM 682 C C . GLY A 1 83 ? -11.878 8.911 17.831 1.00 70.44 83 GLY A C 1
ATOM 683 O O . GLY A 1 83 ? -11.355 9.930 18.288 1.00 70.44 83 GLY A O 1
ATOM 684 N N . GLY A 1 84 ? -12.951 8.938 17.042 1.00 70.31 84 GLY A N 1
ATOM 685 C CA . GLY A 1 84 ? -13.631 10.169 16.646 1.00 70.31 84 GLY A CA 1
ATOM 686 C C . GLY A 1 84 ? -14.302 10.042 15.281 1.00 70.31 84 GLY A C 1
ATOM 687 O O . GLY A 1 84 ? -13.697 9.559 14.326 1.00 70.31 84 GLY A O 1
ATOM 688 N N . LEU A 1 85 ? -15.550 10.511 15.190 1.00 60.75 85 LEU A N 1
ATOM 689 C CA . LEU A 1 85 ? -16.310 10.533 13.941 1.00 60.75 85 LEU A CA 1
ATOM 690 C C . LEU A 1 85 ? -15.602 11.435 12.925 1.00 60.75 85 LEU A C 1
ATOM 692 O O . LEU A 1 85 ? -15.564 12.653 13.088 1.00 60.75 85 LEU A O 1
ATOM 696 N N . THR A 1 86 ? -15.070 10.833 11.868 1.00 61.75 86 THR A N 1
ATOM 697 C CA . THR A 1 86 ? -14.426 11.533 10.748 1.00 61.75 86 THR A CA 1
ATOM 698 C C . THR A 1 86 ? -15.017 11.031 9.438 1.00 61.75 86 THR A C 1
ATOM 700 O O . THR A 1 86 ? -14.331 10.518 8.561 1.00 61.75 86 THR A O 1
ATOM 703 N N . ASN A 1 87 ? -16.338 11.157 9.305 1.00 61.81 87 ASN A N 1
ATOM 704 C CA . ASN A 1 87 ? -17.026 10.700 8.103 1.00 61.81 87 ASN A CA 1
ATOM 705 C C . ASN A 1 87 ? -16.569 11.517 6.887 1.00 61.81 87 ASN A C 1
ATOM 707 O O . ASN A 1 87 ? -16.812 12.722 6.811 1.00 61.81 87 ASN A O 1
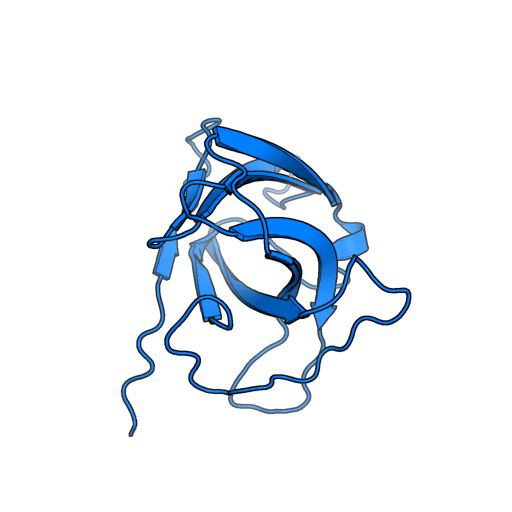ATOM 711 N N . GLY A 1 88 ? -15.944 10.840 5.923 1.00 63.53 88 GLY A N 1
ATOM 712 C CA . GLY A 1 88 ? -15.626 11.387 4.606 1.00 63.53 88 GLY A CA 1
ATOM 713 C C . GLY A 1 88 ? -14.314 12.163 4.514 1.00 63.53 88 GLY A C 1
ATOM 714 O O . GLY A 1 88 ? -14.076 12.807 3.492 1.00 63.53 88 GLY A O 1
ATOM 715 N N . GLN A 1 89 ? -13.450 12.120 5.533 1.00 76.81 89 GLN A N 1
ATOM 716 C CA . GLN A 1 89 ? -12.150 12.782 5.440 1.00 76.81 89 GLN A CA 1
ATOM 717 C C . GLN A 1 89 ? -11.150 11.913 4.665 1.00 76.81 89 GLN A C 1
ATOM 719 O O . GLN A 1 89 ? -10.801 10.809 5.095 1.00 76.81 89 GLN A O 1
ATOM 724 N N . SER A 1 90 ? -10.699 12.439 3.525 1.00 80.56 90 SER A N 1
ATOM 725 C CA . SER A 1 90 ? -9.569 11.921 2.751 1.00 80.56 90 SER A CA 1
ATOM 726 C C . SER A 1 90 ? -8.252 12.379 3.383 1.00 80.56 90 SER A C 1
ATOM 728 O O . SER A 1 90 ? -8.094 13.551 3.736 1.00 80.56 90 SER A O 1
ATOM 730 N N . ASN A 1 91 ? -7.319 11.446 3.542 1.00 85.00 91 ASN A N 1
ATOM 731 C CA . ASN A 1 91 ? -5.973 11.679 4.046 1.00 85.00 91 ASN A CA 1
ATOM 732 C C . ASN A 1 91 ? -4.970 11.204 2.985 1.00 85.00 91 ASN A C 1
ATOM 734 O O . ASN A 1 91 ? -4.655 10.009 2.950 1.00 85.00 91 ASN A O 1
ATOM 738 N N . PRO A 1 92 ? -4.495 12.107 2.107 1.00 88.94 92 PRO A N 1
ATOM 739 C CA . PRO A 1 92 ? -3.524 11.753 1.085 1.00 88.94 92 PRO A CA 1
ATOM 740 C C . PRO A 1 92 ? -2.147 11.474 1.701 1.00 88.94 92 PRO A C 1
ATOM 742 O O . PRO A 1 92 ? -1.722 12.158 2.637 1.00 88.94 92 PRO A O 1
ATOM 745 N N . PHE A 1 93 ? -1.431 10.495 1.154 1.00 92.69 93 PHE A N 1
ATOM 746 C CA . PHE A 1 93 ? -0.057 10.169 1.527 1.00 92.69 93 PHE A CA 1
ATOM 747 C C . PHE A 1 93 ? 0.751 9.796 0.286 1.00 92.69 93 PHE A C 1
ATOM 749 O O . PHE A 1 93 ? 0.405 8.866 -0.436 1.00 92.69 93 PHE A O 1
ATOM 756 N N . LEU A 1 94 ? 1.871 10.481 0.068 1.00 93.06 94 LEU A N 1
ATOM 757 C CA . LEU A 1 94 ? 2.757 10.207 -1.057 1.00 93.06 94 LEU A CA 1
ATOM 758 C C . LEU A 1 94 ? 3.943 9.354 -0.602 1.00 93.06 94 LEU A C 1
ATOM 760 O O . LEU A 1 94 ? 4.760 9.812 0.194 1.00 93.06 94 LEU A O 1
ATOM 764 N N . ALA A 1 95 ? 4.060 8.147 -1.150 1.00 91.94 95 ALA A N 1
ATOM 765 C CA . ALA A 1 95 ? 5.240 7.301 -1.013 1.00 91.94 95 ALA A CA 1
ATOM 766 C C . ALA A 1 95 ? 6.097 7.373 -2.282 1.00 91.94 95 ALA A C 1
ATOM 768 O O . ALA A 1 95 ? 5.592 7.367 -3.408 1.00 91.94 95 ALA A O 1
ATOM 769 N N . SER A 1 96 ? 7.407 7.441 -2.097 1.00 91.38 96 SER A N 1
ATOM 770 C CA . SER A 1 96 ? 8.407 7.508 -3.162 1.00 91.38 96 SER A CA 1
ATOM 771 C C . SER A 1 96 ? 9.179 6.196 -3.282 1.00 91.38 96 SER A C 1
ATOM 773 O O . SER A 1 96 ? 9.155 5.372 -2.374 1.00 91.38 96 SER A O 1
ATOM 775 N N . ASN A 1 97 ? 9.945 6.034 -4.361 1.00 85.12 97 ASN A N 1
ATOM 776 C CA . ASN A 1 97 ? 10.876 4.912 -4.516 1.00 85.12 97 ASN A CA 1
ATOM 777 C C . ASN A 1 97 ? 11.793 4.693 -3.298 1.00 85.12 97 ASN A C 1
ATOM 779 O O . ASN A 1 97 ? 12.103 3.557 -2.963 1.00 85.12 97 ASN A O 1
ATOM 783 N N . SER A 1 98 ? 12.185 5.766 -2.607 1.00 86.62 98 SER A N 1
ATOM 784 C CA . SER A 1 98 ? 13.029 5.688 -1.414 1.00 86.62 98 SER A CA 1
ATOM 785 C C . SER A 1 98 ? 12.333 5.017 -0.228 1.00 86.62 98 SER A C 1
ATOM 787 O O . SER A 1 98 ? 13.002 4.411 0.605 1.00 86.62 98 SER A O 1
ATOM 789 N N . ASP A 1 99 ? 11.000 5.067 -0.176 1.00 89.31 99 ASP A N 1
ATOM 790 C CA . ASP A 1 99 ? 10.204 4.381 0.839 1.00 89.31 99 ASP A CA 1
ATOM 791 C C . ASP A 1 99 ? 10.100 2.874 0.554 1.00 89.31 99 ASP A C 1
ATOM 793 O O . ASP A 1 99 ? 9.931 2.093 1.484 1.00 89.31 99 ASP A O 1
ATOM 797 N N . PHE A 1 100 ? 10.243 2.448 -0.705 1.00 84.38 100 PHE A N 1
ATOM 798 C CA . PHE A 1 100 ? 10.201 1.032 -1.099 1.00 84.38 100 PHE A CA 1
ATOM 799 C C . PHE A 1 100 ? 11.572 0.349 -1.043 1.00 84.38 100 PHE A C 1
ATOM 801 O O . PHE A 1 100 ? 11.648 -0.860 -1.220 1.00 84.38 100 PHE A O 1
ATOM 808 N N . GLY A 1 101 ? 12.646 1.097 -0.775 1.00 85.00 101 GLY A N 1
ATOM 809 C CA . GLY A 1 101 ? 13.981 0.538 -0.587 1.00 85.00 101 GLY A CA 1
ATOM 810 C C . GLY A 1 101 ? 14.483 -0.240 -1.807 1.00 85.00 101 GLY A C 1
ATOM 811 O O . GLY A 1 101 ? 14.639 0.338 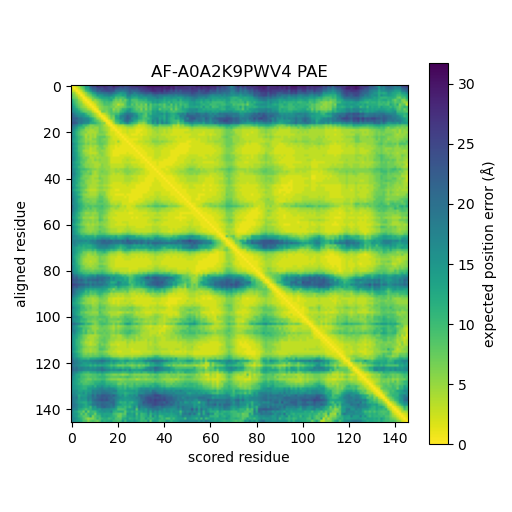-2.884 1.00 85.00 101 GLY A O 1
ATOM 812 N N . HIS A 1 102 ? 14.797 -1.526 -1.635 1.00 82.12 102 HIS A N 1
ATOM 813 C CA . HIS A 1 102 ? 15.263 -2.396 -2.721 1.00 82.12 102 HIS A CA 1
ATOM 814 C C . HIS A 1 102 ? 14.140 -3.180 -3.412 1.00 82.12 102 HIS A C 1
ATOM 816 O O . HIS A 1 102 ? 14.399 -3.792 -4.454 1.00 82.12 102 HIS A O 1
ATOM 822 N N . LEU A 1 103 ? 12.917 -3.179 -2.875 1.00 79.50 103 LEU A N 1
ATOM 823 C CA . LEU A 1 103 ? 11.761 -3.810 -3.506 1.00 79.50 103 LEU A CA 1
ATOM 824 C C . LEU A 1 103 ? 11.481 -3.169 -4.868 1.00 79.50 103 LEU A C 1
ATOM 826 O O . LEU A 1 103 ? 11.000 -2.040 -4.976 1.00 79.50 103 LEU A O 1
ATOM 830 N N . ASN A 1 104 ? 11.754 -3.925 -5.934 1.00 72.69 104 ASN A N 1
ATOM 831 C CA . ASN A 1 104 ? 11.438 -3.484 -7.283 1.00 72.69 104 ASN A CA 1
ATOM 832 C C . ASN A 1 104 ? 9.956 -3.732 -7.602 1.00 72.69 104 ASN A C 1
ATOM 834 O O . ASN A 1 104 ? 9.558 -4.834 -7.991 1.00 72.69 104 ASN A O 1
ATOM 838 N N . LEU A 1 105 ? 9.155 -2.677 -7.479 1.00 83.50 105 LEU A N 1
ATOM 839 C CA . LEU A 1 105 ? 7.759 -2.635 -7.900 1.00 83.50 105 LEU A CA 1
ATOM 840 C C . LEU A 1 105 ? 7.673 -2.472 -9.422 1.00 83.50 105 LEU A C 1
ATOM 842 O O . LEU A 1 105 ? 7.410 -1.388 -9.935 1.00 83.50 105 LEU A O 1
ATOM 846 N N . SER A 1 106 ? 7.937 -3.556 -10.144 1.00 83.12 106 SER A N 1
ATOM 847 C CA . SER A 1 106 ? 7.900 -3.581 -11.609 1.00 83.12 106 SER A CA 1
ATOM 848 C C . SER A 1 106 ? 6.627 -4.231 -12.133 1.00 83.12 106 SER A C 1
ATOM 850 O O . SER A 1 106 ? 6.028 -5.092 -11.486 1.00 83.12 106 SER A O 1
ATOM 852 N N . LYS A 1 107 ? 6.225 -3.821 -13.334 1.00 78.19 107 LYS A N 1
ATOM 853 C CA . LYS A 1 107 ? 5.080 -4.389 -14.047 1.00 78.19 107 LYS A CA 1
ATOM 854 C C . LYS A 1 107 ? 5.169 -5.916 -14.149 1.00 78.19 107 LYS A C 1
ATOM 856 O O . LYS A 1 107 ? 6.223 -6.478 -14.457 1.00 78.19 107 LYS A O 1
ATOM 861 N N . ASN A 1 108 ? 4.038 -6.589 -13.961 1.00 75.25 108 ASN A N 1
ATOM 862 C CA . ASN A 1 108 ? 3.882 -8.046 -13.922 1.00 75.25 108 ASN A CA 1
ATOM 863 C C . ASN A 1 108 ? 4.632 -8.741 -12.767 1.00 75.25 108 ASN A C 1
ATOM 865 O O . ASN A 1 108 ? 4.956 -9.931 -12.870 1.00 75.25 108 ASN A O 1
ATOM 869 N N . LYS A 1 109 ? 4.943 -8.026 -11.679 1.00 81.38 109 LYS A N 1
ATOM 870 C CA . LYS A 1 109 ? 5.491 -8.609 -10.443 1.00 81.38 109 LYS A CA 1
ATOM 871 C C . LYS A 1 109 ? 4.472 -8.554 -9.318 1.00 81.38 109 LYS A C 1
ATOM 873 O O . LYS A 1 109 ? 3.496 -7.818 -9.364 1.00 81.38 109 LYS A O 1
ATOM 878 N N . PHE A 1 110 ? 4.717 -9.347 -8.286 1.00 77.38 110 PHE A N 1
ATOM 879 C CA . PHE A 1 110 ? 3.933 -9.299 -7.062 1.00 77.38 110 PHE A CA 1
ATOM 880 C C . PHE A 1 110 ? 4.689 -8.504 -6.009 1.00 77.38 110 PHE A C 1
ATOM 882 O O . PHE A 1 110 ? 5.892 -8.694 -5.832 1.00 77.38 110 PHE A O 1
ATOM 889 N N . ALA A 1 111 ? 3.962 -7.650 -5.302 1.00 80.00 111 ALA A N 1
ATOM 890 C CA . ALA A 1 111 ? 4.429 -6.986 -4.103 1.00 80.00 111 ALA A CA 1
ATOM 891 C C . ALA A 1 111 ? 3.483 -7.318 -2.951 1.00 80.00 111 ALA A C 1
ATOM 893 O O . ALA A 1 111 ? 2.259 -7.304 -3.103 1.00 80.00 111 ALA A O 1
ATOM 894 N N . THR A 1 112 ? 4.056 -7.602 -1.789 1.00 80.00 112 THR A N 1
ATOM 895 C CA . THR A 1 112 ? 3.286 -7.798 -0.563 1.00 80.00 112 THR A CA 1
ATOM 896 C C . THR A 1 112 ? 3.202 -6.464 0.166 1.00 80.00 112 THR A C 1
ATOM 898 O O . THR A 1 112 ? 4.229 -5.856 0.465 1.00 80.00 112 THR A O 1
ATOM 901 N N . LEU A 1 113 ? 1.986 -5.993 0.433 1.00 82.12 113 LEU A N 1
ATOM 902 C CA . LEU A 1 113 ? 1.710 -4.806 1.234 1.00 82.12 113 LEU A CA 1
ATOM 903 C C . LEU A 1 113 ? 1.046 -5.249 2.538 1.00 82.12 113 LEU A C 1
ATOM 905 O O . LEU A 1 113 ? 0.015 -5.919 2.515 1.00 82.12 113 LEU A O 1
ATOM 909 N N . LEU A 1 114 ? 1.629 -4.874 3.673 1.00 81.56 114 LEU A N 1
ATOM 910 C CA . LEU A 1 114 ? 1.129 -5.213 5.003 1.00 81.56 114 LEU A CA 1
ATOM 911 C C . LEU A 1 114 ? 0.710 -3.946 5.740 1.00 81.56 114 LEU A C 1
ATOM 913 O O . LEU A 1 114 ? 1.455 -2.968 5.789 1.00 81.56 114 LEU A O 1
ATOM 917 N N . PHE A 1 115 ? -0.476 -3.967 6.332 1.00 81.06 115 PHE A N 1
ATOM 918 C CA . PHE A 1 115 ? -0.991 -2.856 7.120 1.00 81.06 115 PHE A CA 1
ATOM 919 C C . PHE A 1 115 ? -0.673 -3.072 8.594 1.00 81.06 115 PHE A C 1
ATOM 921 O O . PHE A 1 115 ? -0.928 -4.139 9.145 1.00 81.06 115 PHE A O 1
ATOM 928 N N . ILE A 1 116 ? -0.116 -2.049 9.242 1.00 83.06 116 ILE A N 1
ATOM 929 C CA . ILE A 1 116 ? 0.220 -2.092 10.669 1.00 83.06 116 ILE A CA 1
ATOM 930 C C . ILE A 1 116 ? -0.500 -0.937 11.358 1.00 83.06 116 ILE A C 1
ATOM 932 O O . ILE A 1 116 ? -0.101 0.222 11.209 1.00 83.06 116 ILE A O 1
ATOM 936 N N . VAL A 1 117 ? -1.559 -1.235 12.119 1.00 82.31 117 VAL A N 1
ATOM 937 C CA . VAL A 1 117 ? -2.343 -0.208 12.817 1.00 82.31 117 VAL A CA 1
ATOM 938 C C . VAL A 1 117 ? -1.767 0.067 14.206 1.00 82.31 117 VAL A C 1
ATOM 940 O O . VAL A 1 117 ? -1.751 -0.779 15.098 1.00 82.31 117 VAL A O 1
ATOM 943 N N . ASN A 1 118 ? -1.340 1.298 14.442 1.00 79.25 118 ASN A N 1
ATOM 944 C CA . ASN A 1 118 ? -0.923 1.800 15.744 1.00 79.25 118 ASN A CA 1
ATOM 945 C C . ASN A 1 118 ? -2.094 2.527 16.427 1.00 79.25 118 ASN A C 1
ATOM 947 O O . ASN A 1 118 ? -2.793 3.319 15.801 1.00 79.25 118 ASN A O 1
ATOM 951 N N . GLN A 1 119 ? -2.312 2.254 17.718 1.00 72.75 119 GLN A N 1
ATOM 952 C CA . GLN A 1 119 ? -3.398 2.847 18.525 1.00 72.75 119 GLN A CA 1
ATOM 953 C C . GLN A 1 119 ? -3.108 4.298 18.961 1.00 72.75 119 GLN A C 1
ATOM 955 O O . GLN A 1 119 ? -3.929 4.927 19.624 1.00 72.75 119 GLN A O 1
ATOM 960 N N . GLU A 1 120 ? -1.936 4.829 18.610 1.00 66.62 120 GLU A N 1
ATOM 961 C CA . GLU A 1 120 ? -1.511 6.192 18.925 1.00 66.62 120 GLU A CA 1
ATOM 962 C C . GLU A 1 120 ? -1.441 7.057 17.659 1.00 66.62 120 GLU A C 1
ATOM 964 O O . GLU A 1 120 ? -1.409 6.550 16.534 1.00 66.62 120 GLU A O 1
ATOM 969 N N . SER A 1 121 ? -1.387 8.382 17.840 1.00 73.06 121 SER A N 1
ATOM 970 C CA . SER A 1 121 ? -1.007 9.317 16.774 1.00 73.06 121 SER A CA 1
ATOM 971 C C . SER A 1 121 ? 0.331 8.914 16.152 1.00 73.06 121 SER A C 1
ATOM 973 O O . SER A 1 121 ? 1.167 8.354 16.854 1.00 73.06 121 SER A O 1
ATOM 975 N N . CYS A 1 122 ? 0.548 9.233 14.870 1.00 81.75 122 CYS A N 1
ATOM 976 C CA . CYS A 1 122 ? 1.794 8.934 14.157 1.00 81.75 122 CYS A CA 1
ATOM 977 C C . CYS A 1 122 ? 3.034 9.203 15.024 1.00 81.75 122 CYS A C 1
ATOM 979 O O . CYS A 1 122 ? 3.330 10.351 15.354 1.00 81.75 122 CYS A O 1
ATOM 981 N N . GLY A 1 123 ? 3.695 8.121 15.441 1.00 70.62 123 GLY A N 1
ATOM 982 C CA . GLY A 1 123 ? 4.824 8.158 16.362 1.00 70.62 123 GLY A CA 1
ATOM 983 C C . GLY A 1 123 ? 6.160 8.370 15.651 1.00 70.62 123 GLY A C 1
ATOM 984 O O . GLY A 1 123 ? 6.229 8.539 14.433 1.00 70.62 123 GLY A O 1
ATOM 985 N N . ASN A 1 124 ? 7.240 8.318 16.432 1.00 70.94 124 ASN A N 1
ATOM 986 C CA . ASN A 1 124 ? 8.609 8.448 15.920 1.00 70.94 124 ASN A CA 1
ATOM 987 C C . ASN A 1 124 ? 9.276 7.095 15.616 1.00 70.94 124 ASN A C 1
ATOM 989 O O . ASN A 1 124 ? 10.335 7.078 14.993 1.00 70.94 124 ASN A O 1
ATOM 993 N N . SER A 1 125 ? 8.693 5.974 16.059 1.00 78.12 125 SER A N 1
ATOM 994 C CA . SER A 1 125 ? 9.205 4.630 15.786 1.00 78.12 125 SER A CA 1
ATOM 995 C C . SER A 1 125 ? 8.212 3.817 14.960 1.00 78.12 125 SER A C 1
ATOM 997 O O . SER A 1 125 ? 7.019 3.753 15.257 1.00 78.12 125 SER A O 1
ATOM 999 N N . TYR A 1 126 ? 8.737 3.180 13.920 1.00 84.38 126 TYR A N 1
ATOM 1000 C CA . TYR A 1 126 ? 8.023 2.260 13.042 1.00 84.38 126 TYR A CA 1
ATOM 1001 C C . TYR A 1 126 ? 8.799 0.943 13.036 1.00 84.38 126 TYR A C 1
ATOM 1003 O O . TYR A 1 126 ? 10.032 0.963 13.028 1.00 84.38 126 TYR A O 1
ATOM 1011 N N . SER A 1 127 ? 8.098 -0.188 13.113 1.00 82.88 127 SER A N 1
ATOM 1012 C CA . SER A 1 127 ? 8.712 -1.515 13.162 1.00 82.88 127 SER A CA 1
ATOM 1013 C C . SER A 1 127 ? 8.204 -2.404 12.035 1.00 82.88 127 SER A C 1
ATOM 1015 O O . SER A 1 127 ? 7.058 -2.308 11.608 1.00 82.88 127 SER A O 1
ATOM 1017 N N . CYS A 1 128 ? 9.059 -3.327 11.610 1.00 83.06 128 CYS A N 1
ATOM 1018 C CA . CYS A 1 128 ? 8.707 -4.408 10.696 1.00 83.06 128 CYS A CA 1
ATOM 1019 C C . CYS A 1 128 ? 8.220 -5.659 11.439 1.00 83.06 128 CYS A C 1
ATOM 1021 O O . CYS A 1 128 ? 8.198 -6.750 10.885 1.00 83.06 128 CYS A O 1
ATOM 1023 N N . GLU A 1 129 ? 7.865 -5.536 12.716 1.00 77.00 129 GLU A N 1
ATOM 1024 C CA . GLU A 1 129 ? 7.361 -6.673 13.475 1.00 77.00 129 GLU A CA 1
ATOM 1025 C C . GLU A 1 129 ? 5.889 -6.897 13.140 1.00 77.00 129 GLU A C 1
ATOM 1027 O O . GLU A 1 129 ? 5.027 -6.056 13.410 1.00 77.00 129 GLU A O 1
ATOM 1032 N N . LEU A 1 130 ? 5.598 -8.054 12.551 1.00 69.44 130 LEU A N 1
ATOM 1033 C CA . LEU A 1 130 ? 4.229 -8.472 12.304 1.00 69.44 130 LEU A CA 1
ATOM 1034 C C . LEU A 1 130 ? 3.575 -8.889 13.612 1.00 69.44 130 LEU A C 1
ATOM 1036 O O . LEU A 1 130 ? 4.043 -9.791 14.302 1.00 69.44 130 LEU A O 1
ATOM 1040 N N . ARG A 1 131 ? 2.443 -8.258 13.929 1.00 65.69 131 ARG A N 1
ATOM 1041 C CA . ARG A 1 131 ? 1.614 -8.665 15.071 1.00 65.69 131 ARG A CA 1
ATOM 1042 C C . ARG A 1 131 ? 0.904 -9.996 14.826 1.00 65.69 131 ARG A C 1
ATOM 1044 O O . ARG A 1 131 ? 0.584 -10.696 15.780 1.00 65.69 131 ARG A O 1
ATOM 1051 N N . SER A 1 132 ? 0.652 -10.338 13.562 1.00 61.19 132 SER A N 1
ATOM 1052 C CA . SER A 1 132 ? 0.078 -11.615 13.137 1.00 61.19 132 SER A CA 1
ATOM 1053 C C . SER A 1 132 ? 0.570 -11.976 11.736 1.00 61.19 132 SER A C 1
ATOM 1055 O O . SER A 1 132 ? 0.672 -11.107 10.875 1.00 61.19 132 SER A O 1
ATOM 1057 N N . LEU A 1 133 ? 0.843 -13.264 11.508 1.00 58.88 133 LEU A N 1
ATOM 1058 C CA . LEU A 1 133 ? 1.181 -13.814 10.188 1.00 58.88 133 LEU A CA 1
ATOM 1059 C C . LEU A 1 133 ? -0.066 -14.088 9.331 1.00 58.88 133 LEU A C 1
ATOM 1061 O O . LEU A 1 133 ? 0.028 -14.194 8.115 1.00 58.88 133 LEU A O 1
ATOM 1065 N N . THR A 1 134 ? -1.244 -14.198 9.951 1.00 54.62 134 THR A N 1
ATOM 1066 C CA . THR A 1 134 ? -2.528 -14.459 9.280 1.00 54.62 134 THR A CA 1
ATOM 1067 C C . THR A 1 134 ? -3.531 -13.378 9.654 1.00 54.62 134 THR A C 1
ATOM 1069 O O . THR A 1 134 ? -4.472 -13.625 10.413 1.00 54.62 134 THR A O 1
ATOM 1072 N N . PRO A 1 135 ? -3.305 -12.136 9.237 1.00 52.38 135 PRO A N 1
ATOM 1073 C CA . PRO A 1 135 ? -4.168 -11.069 9.685 1.00 52.38 135 PRO A CA 1
ATOM 1074 C C . PRO A 1 135 ? -5.534 -11.121 8.990 1.00 52.38 135 PRO A C 1
ATOM 1076 O O . PRO A 1 135 ? -5.637 -11.134 7.766 1.00 52.38 135 PRO A O 1
ATOM 1079 N N . GLU A 1 136 ? -6.591 -11.175 9.797 1.00 46.84 136 GLU A N 1
ATOM 1080 C CA . GLU A 1 136 ? -7.981 -11.341 9.346 1.00 46.84 136 GLU A CA 1
ATOM 1081 C C . GLU A 1 136 ? -8.710 -9.994 9.125 1.00 46.84 136 GLU A C 1
ATOM 1083 O O . GLU A 1 136 ? -9.870 -9.979 8.719 1.00 46.84 136 GLU A O 1
ATOM 1088 N N . SER A 1 137 ? -8.050 -8.856 9.386 1.00 52.12 137 SER A N 1
ATOM 1089 C CA . SER A 1 137 ? -8.624 -7.495 9.361 1.00 52.12 137 SER A CA 1
ATOM 1090 C C . SER A 1 137 ? -7.623 -6.450 8.827 1.00 52.12 137 SER A C 1
ATOM 1092 O O . SER A 1 137 ? -6.646 -6.826 8.190 1.00 52.12 137 SER A O 1
ATOM 1094 N N . LYS A 1 138 ? -7.832 -5.144 9.088 1.00 54.78 138 LYS A N 1
ATOM 1095 C CA . LYS A 1 138 ? -6.909 -4.029 8.756 1.00 54.78 138 LYS A CA 1
ATOM 1096 C C . LYS A 1 138 ? -5.470 -4.209 9.221 1.00 54.78 138 LYS A C 1
ATOM 1098 O O . LYS A 1 138 ? -4.617 -3.504 8.715 1.00 54.78 138 LYS A O 1
ATOM 1103 N N . ASP A 1 139 ? -5.177 -5.123 10.141 1.00 52.44 139 ASP A N 1
ATOM 1104 C CA . ASP A 1 139 ? -3.795 -5.520 10.463 1.00 52.44 139 ASP A CA 1
ATOM 1105 C C . ASP A 1 139 ? -3.220 -6.520 9.426 1.00 52.44 139 ASP A C 1
ATOM 1107 O O . ASP A 1 139 ? -2.304 -7.284 9.717 1.00 52.44 139 ASP A O 1
ATOM 1111 N N . GLY A 1 140 ? -3.830 -6.498 8.230 1.00 54.50 140 GLY A N 1
ATOM 1112 C CA . GLY A 1 140 ? -3.913 -7.427 7.101 1.00 54.50 140 GLY A CA 1
ATOM 1113 C C . GLY A 1 140 ? -2.749 -7.461 6.129 1.00 54.50 140 GLY A C 1
ATOM 1114 O O . GLY A 1 140 ? -2.077 -6.456 5.915 1.00 54.50 140 GLY A O 1
ATOM 1115 N N . ALA A 1 141 ? -2.606 -8.590 5.433 1.00 55.62 141 ALA A N 1
ATOM 1116 C CA . ALA A 1 141 ? -1.751 -8.733 4.270 1.00 55.62 141 ALA A CA 1
ATOM 1117 C C . ALA A 1 141 ? -2.563 -8.596 2.984 1.00 55.62 141 ALA A C 1
ATOM 1119 O O . ALA A 1 141 ? -3.511 -9.351 2.760 1.00 55.62 141 ALA A O 1
ATOM 1120 N N . ILE A 1 142 ? -2.162 -7.668 2.120 1.00 63.81 142 ILE A N 1
ATOM 1121 C CA . ILE A 1 142 ? -2.656 -7.566 0.749 1.00 63.81 142 ILE A CA 1
ATOM 1122 C C . ILE A 1 142 ? -1.508 -7.910 -0.183 1.00 63.81 142 ILE A C 1
ATOM 1124 O O . ILE A 1 142 ? -0.462 -7.265 -0.169 1.00 63.81 142 ILE A O 1
ATOM 1128 N N . ILE A 1 143 ? -1.714 -8.914 -1.029 1.00 57.84 143 ILE A N 1
ATOM 1129 C CA . ILE A 1 143 ? -0.801 -9.166 -2.141 1.00 57.84 143 ILE A CA 1
ATOM 1130 C C . ILE A 1 143 ? -1.322 -8.377 -3.328 1.00 57.84 143 ILE A C 1
ATOM 1132 O O . ILE A 1 143 ? -2.456 -8.558 -3.778 1.00 57.84 143 ILE A O 1
ATOM 1136 N N . VAL A 1 144 ? -0.481 -7.504 -3.854 1.00 57.31 144 VAL A N 1
ATOM 1137 C CA . VAL A 1 144 ? -0.797 -6.731 -5.040 1.00 57.31 144 VAL A CA 1
ATOM 1138 C C . VAL A 1 144 ? 0.011 -7.277 -6.206 1.00 57.31 144 VAL A C 1
ATOM 1140 O O . VAL A 1 144 ? 1.239 -7.305 -6.179 1.00 57.31 144 VAL A O 1
ATOM 1143 N N . SER A 1 145 ? -0.691 -7.729 -7.239 1.00 59.53 145 SER A N 1
ATOM 1144 C CA . SER A 1 145 ? -0.127 -7.902 -8.571 1.00 59.53 145 SER A CA 1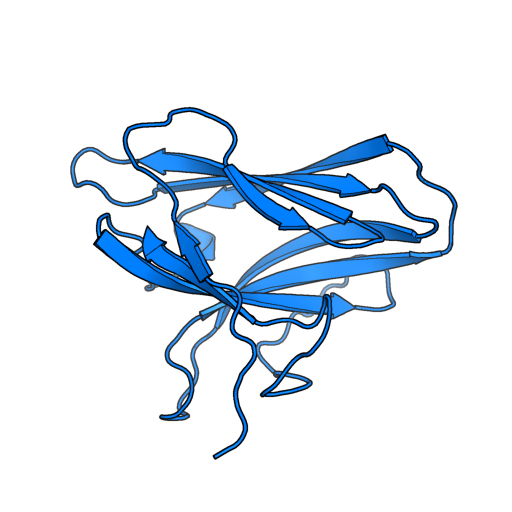
ATOM 1145 C C . SER A 1 145 ? 0.011 -6.522 -9.205 1.00 59.53 145 SER A C 1
ATOM 1147 O O . SER A 1 145 ? -0.983 -5.808 -9.334 1.00 59.53 145 SER A O 1
ATOM 1149 N N . ILE A 1 146 ? 1.231 -6.170 -9.583 1.00 56.25 146 ILE A N 1
ATOM 1150 C CA . ILE A 1 146 ? 1.628 -4.932 -10.263 1.00 56.25 146 ILE A CA 1
ATOM 1151 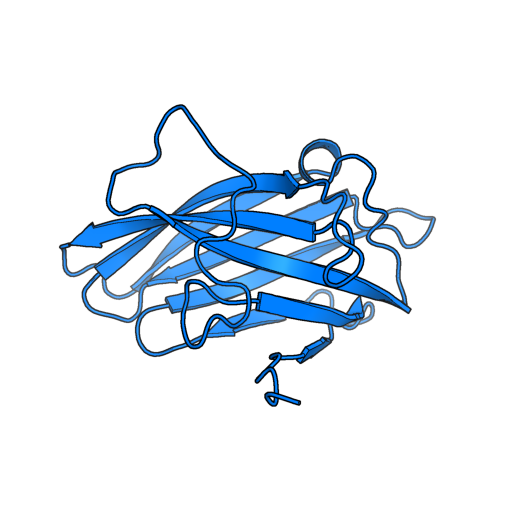C C . ILE A 1 146 ? 1.714 -5.184 -11.767 1.00 56.25 146 ILE A C 1
ATOM 1153 O O . ILE A 1 146 ? 2.043 -6.330 -12.146 1.00 56.25 146 ILE A O 1
#

Foldseek 3Di:
DDPQPAAEAEDDPVDQDWAFQDDDQFWTKTWGFDADPQQWTFKIKIKIWTADQKDKEFLAWAWDCDPDPVDHIAIEGEMEIDGGRDHGDIHIDMDGPVRRPPDTRGAQDKHKYFYCYDPDDNDPDDDPDQPDPRDPDNSDIYIYGD

Mean predicted aligned error: 8.12 Å